Protein AF-A0A087HNP8-F1 (afdb_monomer)

Organism: Arabis alpina (NCBI:txid50452)

Structure (mmCIF, N/CA/C/O backbone):
data_AF-A0A087HNP8-F1
#
_entry.id   AF-A0A087HNP8-F1
#
loop_
_atom_site.group_PDB
_atom_site.id
_atom_site.type_symbol
_atom_site.label_atom_id
_atom_site.label_alt_id
_atom_site.label_comp_id
_atom_site.label_asym_id
_atom_site.label_entity_id
_atom_site.label_seq_id
_atom_site.pdbx_PDB_ins_code
_atom_site.Cartn_x
_atom_site.Cartn_y
_atom_site.Cartn_z
_atom_site.occupancy
_atom_site.B_iso_or_equiv
_atom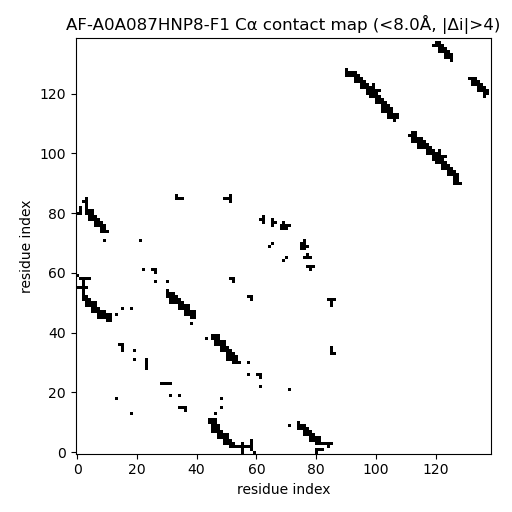_site.auth_seq_id
_atom_site.auth_comp_id
_atom_site.auth_asym_id
_atom_site.auth_atom_id
_atom_site.pdbx_PDB_model_num
ATOM 1 N N . MET A 1 1 ? 8.609 -8.140 6.716 1.00 56.09 1 MET A N 1
ATOM 2 C CA . MET A 1 1 ? 8.347 -6.910 5.933 1.00 56.09 1 MET A CA 1
ATOM 3 C C . MET A 1 1 ? 6.908 -6.954 5.434 1.00 56.09 1 MET A C 1
ATOM 5 O O . MET A 1 1 ? 6.314 -8.026 5.351 1.00 56.09 1 MET A O 1
ATOM 9 N N . GLY A 1 2 ? 6.289 -5.808 5.166 1.00 71.12 2 GLY A N 1
ATOM 10 C CA . GLY A 1 2 ? 4.942 -5.775 4.585 1.00 71.12 2 GLY A CA 1
ATOM 11 C C . GLY A 1 2 ? 4.925 -6.251 3.126 1.00 71.12 2 GLY A C 1
ATOM 12 O O . GLY A 1 2 ? 5.889 -6.068 2.391 1.00 71.12 2 GLY A O 1
ATOM 13 N N . LYS A 1 3 ? 3.798 -6.813 2.661 1.00 86.50 3 LYS A N 1
ATOM 14 C CA . LYS A 1 3 ? 3.571 -7.076 1.222 1.00 86.50 3 LYS A CA 1
ATOM 15 C C . LYS A 1 3 ? 3.108 -5.832 0.455 1.00 86.50 3 LYS A C 1
ATOM 17 O O . LYS A 1 3 ? 2.902 -5.904 -0.753 1.00 86.50 3 LYS A O 1
ATOM 22 N N . THR A 1 4 ? 2.932 -4.708 1.149 1.00 95.06 4 THR A N 1
ATOM 23 C CA . THR A 1 4 ? 2.435 -3.458 0.579 1.00 95.06 4 THR A CA 1
ATOM 24 C C . THR A 1 4 ? 3.491 -2.369 0.688 1.00 95.06 4 THR A C 1
ATOM 26 O O . THR A 1 4 ? 4.079 -2.145 1.747 1.00 95.06 4 THR A O 1
ATOM 29 N N . ILE A 1 5 ? 3.730 -1.683 -0.425 1.00 96.75 5 ILE A N 1
ATOM 30 C CA . ILE A 1 5 ? 4.716 -0.609 -0.539 1.00 96.75 5 ILE A CA 1
ATOM 31 C C . ILE A 1 5 ? 4.081 0.623 -1.173 1.00 96.75 5 ILE A C 1
ATOM 33 O O . ILE A 1 5 ? 3.086 0.544 -1.898 1.00 96.75 5 ILE A O 1
ATOM 37 N N . ARG A 1 6 ? 4.689 1.776 -0.924 1.00 96.94 6 ARG A N 1
ATOM 38 C CA . ARG A 1 6 ? 4.438 3.000 -1.670 1.00 96.94 6 ARG A CA 1
ATOM 39 C C . ARG A 1 6 ? 5.619 3.250 -2.595 1.00 96.94 6 ARG A C 1
ATOM 41 O O . ARG A 1 6 ? 6.748 3.327 -2.130 1.00 96.94 6 ARG A O 1
ATOM 48 N N . VAL A 1 7 ? 5.339 3.415 -3.883 1.00 97.31 7 VAL A N 1
ATOM 49 C CA . VAL A 1 7 ? 6.315 3.755 -4.922 1.00 97.31 7 VAL A CA 1
ATOM 50 C C . VAL A 1 7 ? 6.032 5.177 -5.396 1.00 97.31 7 VAL A C 1
ATOM 52 O O . VAL A 1 7 ? 4.972 5.457 -5.953 1.00 97.31 7 VAL A O 1
ATOM 55 N N . PHE A 1 8 ? 6.951 6.097 -5.130 1.00 96.25 8 PHE A N 1
ATOM 56 C CA . PHE A 1 8 ? 6.861 7.511 -5.487 1.00 96.25 8 PHE A CA 1
ATOM 57 C C . PHE A 1 8 ? 7.767 7.830 -6.680 1.00 96.25 8 PHE A C 1
ATOM 59 O O . PHE A 1 8 ? 8.862 7.280 -6.777 1.00 96.25 8 PHE A O 1
ATOM 66 N N . GLY A 1 9 ? 7.338 8.764 -7.535 1.00 95.62 9 GLY A N 1
ATOM 67 C CA . GLY A 1 9 ? 8.181 9.344 -8.589 1.00 95.62 9 GLY A CA 1
ATOM 68 C C . GLY A 1 9 ? 7.616 9.223 -10.002 1.00 95.62 9 GLY A C 1
ATOM 69 O O . GLY A 1 9 ? 8.177 9.800 -10.930 1.00 95.62 9 GLY A O 1
ATOM 70 N N . PHE A 1 10 ? 6.489 8.535 -10.183 1.00 97.06 10 PHE A N 1
ATOM 71 C CA . PHE A 1 10 ? 5.846 8.425 -11.490 1.00 97.06 10 PHE A CA 1
ATOM 72 C C . PHE A 1 10 ? 5.395 9.793 -12.026 1.00 97.06 10 PHE A C 1
ATOM 74 O O . PHE A 1 10 ? 5.020 10.658 -11.229 1.00 97.06 10 PHE A O 1
ATOM 81 N N . PRO A 1 11 ? 5.421 10.019 -13.351 1.00 95.12 11 PRO A N 1
ATOM 82 C CA . PRO A 1 11 ? 4.885 11.238 -13.947 1.00 95.12 11 PRO A CA 1
ATOM 83 C C . PRO A 1 11 ? 3.370 11.355 -13.723 1.00 95.12 11 PRO A C 1
ATOM 85 O O . PRO A 1 11 ? 2.664 10.354 -13.591 1.00 95.12 11 PRO A O 1
ATOM 88 N N . GLY A 1 12 ? 2.876 12.592 -13.680 1.00 92.69 12 GLY A N 1
ATOM 89 C CA . GLY A 1 12 ? 1.445 12.878 -13.706 1.00 92.69 12 GLY A CA 1
ATOM 90 C C . GLY A 1 12 ? 0.771 12.253 -14.929 1.00 92.69 12 GLY A C 1
ATOM 91 O O . GLY A 1 12 ? 1.368 12.183 -15.999 1.00 92.69 12 GLY A O 1
ATOM 92 N N . GLY A 1 13 ? -0.460 11.774 -14.749 1.00 89.62 13 GLY A N 1
ATOM 93 C CA . GLY A 1 13 ? -1.236 11.124 -15.809 1.00 89.62 13 GLY A CA 1
ATOM 94 C C . GLY A 1 13 ? -1.009 9.618 -15.954 1.00 89.62 13 GLY A C 1
ATOM 95 O O . GLY A 1 13 ? -1.785 8.985 -16.659 1.00 89.62 13 GLY A O 1
ATOM 96 N N . VAL A 1 14 ? -0.025 9.022 -15.261 1.00 95.69 14 VAL A N 1
ATOM 97 C CA . VAL A 1 14 ? 0.147 7.562 -15.310 1.00 95.69 14 VAL A CA 1
ATOM 98 C C . VAL A 1 14 ? -1.071 6.848 -14.717 1.00 95.69 14 VAL A C 1
ATOM 100 O O . VAL A 1 14 ? -1.551 7.173 -13.623 1.00 95.69 14 VAL A O 1
ATOM 103 N N . SER A 1 15 ? -1.562 5.848 -15.434 1.00 96.31 15 SER A N 1
ATOM 104 C CA . SER A 1 15 ? -2.665 5.000 -15.006 1.00 96.31 15 SER A CA 1
ATOM 105 C C . SER A 1 15 ? -2.195 3.889 -14.063 1.00 96.31 15 SER A C 1
ATOM 107 O O . SER A 1 15 ? -1.030 3.482 -14.036 1.00 96.31 15 SER A O 1
ATOM 109 N N . ALA A 1 16 ? -3.132 3.330 -13.294 1.00 96.75 16 ALA A N 1
ATOM 110 C CA . ALA A 1 16 ? -2.853 2.152 -12.475 1.00 96.75 16 ALA A CA 1
ATOM 111 C C . ALA A 1 16 ? -2.440 0.931 -13.320 1.00 96.75 16 ALA A C 1
ATOM 113 O O . ALA A 1 16 ? -1.638 0.121 -12.857 1.00 96.75 16 ALA A O 1
ATOM 114 N N . ALA A 1 17 ? -2.950 0.815 -14.551 1.00 97.19 17 ALA A N 1
ATOM 115 C CA . ALA A 1 17 ? -2.610 -0.265 -15.473 1.00 97.19 17 ALA A CA 1
ATOM 116 C C . ALA A 1 17 ? -1.149 -0.178 -15.936 1.00 97.19 17 ALA A C 1
ATOM 118 O O . ALA A 1 17 ? -0.433 -1.173 -15.882 1.00 97.19 17 ALA A O 1
ATOM 119 N N . GLU A 1 18 ? -0.672 1.013 -16.301 1.00 97.69 18 GLU A N 1
ATOM 120 C CA . GLU A 1 18 ? 0.728 1.222 -16.693 1.00 97.69 18 GLU A CA 1
ATOM 121 C C . GLU A 1 18 ? 1.695 0.938 -15.541 1.00 97.69 18 GLU A C 1
ATOM 123 O O . GLU A 1 18 ? 2.698 0.243 -15.725 1.00 97.69 18 GLU A O 1
ATOM 128 N N . VAL A 1 19 ? 1.376 1.418 -14.331 1.00 97.81 19 VAL A N 1
ATOM 129 C CA . VAL A 1 19 ? 2.193 1.118 -13.146 1.00 97.81 19 VAL A CA 1
ATOM 130 C C . VAL A 1 19 ? 2.195 -0.384 -12.856 1.00 97.81 19 VAL A C 1
ATOM 132 O O . VAL A 1 19 ? 3.254 -0.937 -12.550 1.00 97.81 19 VAL A O 1
ATOM 135 N N . LYS A 1 20 ? 1.041 -1.057 -12.978 1.00 98.12 20 LYS A N 1
ATOM 136 C CA . LYS A 1 20 ? 0.939 -2.511 -12.809 1.00 98.12 20 LYS A CA 1
ATOM 137 C C . LYS A 1 20 ? 1.848 -3.237 -13.800 1.00 98.12 20 LYS A C 1
ATOM 139 O O . LYS A 1 20 ? 2.719 -3.984 -13.365 1.00 98.12 20 LYS A O 1
ATOM 144 N N . SER A 1 21 ? 1.702 -2.973 -15.097 1.00 97.94 21 SER A N 1
ATOM 145 C CA . SER A 1 21 ? 2.502 -3.614 -16.148 1.00 97.94 21 SER A CA 1
ATOM 146 C C . SER A 1 21 ? 4.002 -3.391 -15.948 1.00 97.94 21 SER A C 1
ATOM 148 O O . SER A 1 21 ? 4.798 -4.320 -16.079 1.00 97.94 21 SER A O 1
ATOM 150 N N . PHE A 1 22 ? 4.403 -2.173 -15.570 1.00 97.94 22 PHE A N 1
ATOM 151 C CA . PHE A 1 22 ? 5.800 -1.858 -15.288 1.00 97.94 22 PHE A CA 1
ATOM 152 C C . PHE A 1 22 ? 6.366 -2.680 -14.124 1.00 97.94 22 PHE A C 1
ATOM 154 O O . PHE A 1 22 ? 7.448 -3.254 -14.246 1.00 97.94 22 PHE A O 1
ATOM 161 N N . LEU A 1 23 ? 5.651 -2.740 -12.999 1.00 97.69 23 LEU A N 1
ATOM 162 C CA . LEU A 1 23 ? 6.116 -3.440 -11.803 1.00 97.69 23 LEU A CA 1
ATOM 163 C C . LEU A 1 23 ? 6.049 -4.965 -11.961 1.00 97.69 23 LEU A C 1
ATOM 165 O O . LEU A 1 23 ? 6.960 -5.656 -11.502 1.00 97.69 23 LEU A O 1
ATOM 169 N N . GLU A 1 24 ? 5.039 -5.501 -12.648 1.00 98.12 24 GLU A N 1
ATOM 170 C CA . GLU A 1 24 ? 4.942 -6.937 -12.947 1.00 98.12 24 GLU A CA 1
ATOM 171 C C . GLU A 1 24 ? 6.030 -7.397 -13.922 1.00 98.12 24 GLU A C 1
ATOM 173 O O . GLU A 1 24 ? 6.542 -8.502 -13.775 1.00 98.12 24 GLU A O 1
ATOM 178 N N . ARG A 1 25 ? 6.511 -6.540 -14.831 1.00 97.25 25 ARG A N 1
ATOM 179 C CA . ARG A 1 25 ? 7.708 -6.850 -15.634 1.00 97.25 25 ARG A CA 1
ATOM 180 C C . ARG A 1 25 ? 8.954 -7.081 -14.769 1.00 97.25 25 ARG A C 1
ATOM 182 O O . ARG A 1 25 ? 9.832 -7.848 -15.148 1.00 97.25 25 ARG A O 1
ATOM 189 N N . LEU A 1 26 ? 9.037 -6.432 -13.607 1.00 96.19 26 LEU A N 1
ATOM 190 C CA . LEU A 1 26 ? 10.153 -6.598 -12.670 1.00 96.19 26 LEU A CA 1
ATOM 191 C C . LEU A 1 26 ? 9.960 -7.780 -11.721 1.00 96.19 26 LEU A C 1
ATOM 193 O O . LEU A 1 26 ? 10.943 -8.318 -11.222 1.00 96.19 26 LEU A O 1
ATOM 197 N N . THR A 1 27 ? 8.719 -8.151 -11.415 1.00 96.88 27 THR A N 1
ATOM 198 C CA . THR A 1 27 ? 8.398 -9.067 -10.307 1.00 96.88 27 THR A CA 1
ATOM 199 C C . THR A 1 27 ? 7.764 -10.386 -10.743 1.00 96.88 27 THR A C 1
ATOM 201 O O . THR A 1 27 ? 7.829 -11.342 -9.968 1.00 96.88 27 THR A O 1
ATOM 204 N N . GLY A 1 28 ? 7.230 -10.454 -11.963 1.00 96.81 28 GLY A N 1
ATOM 205 C CA . GLY A 1 28 ? 6.431 -11.544 -12.523 1.00 96.81 28 GLY A CA 1
ATOM 206 C C . GLY A 1 28 ? 4.980 -11.115 -12.781 1.00 96.81 28 GLY A C 1
ATOM 207 O O . GLY A 1 28 ? 4.424 -10.303 -12.034 1.00 96.81 28 GLY A O 1
ATOM 208 N N . SER A 1 29 ? 4.351 -11.677 -13.819 1.00 96.56 29 SER A N 1
ATOM 209 C CA . SER A 1 29 ? 2.923 -11.458 -14.098 1.00 96.56 29 SER A CA 1
ATOM 210 C C . SER A 1 29 ? 2.051 -11.980 -12.950 1.00 96.56 29 SER A C 1
ATOM 212 O O . SER A 1 29 ? 2.358 -13.015 -12.357 1.00 96.56 29 SER A O 1
ATOM 214 N N . GLY A 1 30 ? 0.986 -11.249 -12.610 1.00 94.56 30 GLY A N 1
ATOM 215 C CA . GLY A 1 30 ? 0.041 -11.641 -11.557 1.00 94.56 30 GLY A CA 1
ATOM 216 C C . GLY A 1 30 ? 0.579 -11.503 -10.130 1.00 94.56 30 GLY A C 1
ATOM 217 O O . GLY A 1 30 ? -0.004 -12.037 -9.187 1.00 94.56 30 GLY A O 1
ATOM 218 N N . THR A 1 31 ? 1.693 -10.799 -9.934 1.00 97.06 31 THR A N 1
ATOM 219 C CA . THR A 1 31 ? 2.280 -10.602 -8.598 1.00 97.06 31 THR A CA 1
ATOM 220 C C . THR A 1 31 ? 1.678 -9.421 -7.845 1.00 97.06 31 THR A C 1
ATOM 222 O O . THR A 1 31 ? 1.893 -9.295 -6.634 1.00 97.06 31 THR A O 1
ATOM 225 N N . ILE A 1 32 ? 0.896 -8.570 -8.516 1.00 96.75 32 ILE A N 1
ATOM 226 C CA . ILE A 1 32 ? 0.201 -7.443 -7.892 1.00 96.75 32 ILE A CA 1
ATOM 227 C C . ILE A 1 32 ? -1.232 -7.843 -7.564 1.00 96.75 32 ILE A C 1
ATOM 229 O O . ILE A 1 32 ? -2.047 -8.108 -8.443 1.00 96.75 32 ILE A O 1
ATOM 233 N N . TYR A 1 33 ? -1.545 -7.823 -6.270 1.00 94.69 33 TYR A N 1
ATOM 234 C CA . TYR A 1 33 ? -2.873 -8.116 -5.747 1.00 94.69 33 TYR A CA 1
ATOM 235 C C . TYR A 1 33 ? -3.803 -6.898 -5.845 1.00 94.69 33 TYR A C 1
ATOM 237 O O . TYR A 1 33 ? -4.952 -7.018 -6.258 1.00 94.69 33 TYR A O 1
ATOM 245 N N . ALA A 1 34 ? -3.316 -5.710 -5.476 1.00 95.69 34 ALA A N 1
ATOM 246 C CA . ALA A 1 34 ? -4.081 -4.469 -5.579 1.00 95.69 34 ALA A CA 1
ATOM 247 C C . ALA A 1 34 ? -3.164 -3.256 -5.774 1.00 95.69 34 ALA A C 1
ATOM 249 O O . ALA A 1 34 ? -2.029 -3.236 -5.294 1.00 95.69 34 ALA A O 1
ATOM 250 N N . ILE A 1 35 ? -3.668 -2.218 -6.445 1.00 97.00 35 ILE A N 1
ATOM 251 C CA . ILE A 1 35 ? -2.921 -0.988 -6.724 1.00 97.00 35 ILE A CA 1
ATOM 252 C C . ILE A 1 35 ? -3.820 0.250 -6.636 1.00 97.00 35 ILE A C 1
ATOM 254 O O . ILE A 1 35 ? -4.985 0.219 -7.027 1.00 97.00 35 ILE A O 1
ATOM 258 N N . LYS A 1 36 ? -3.277 1.353 -6.110 1.00 96.5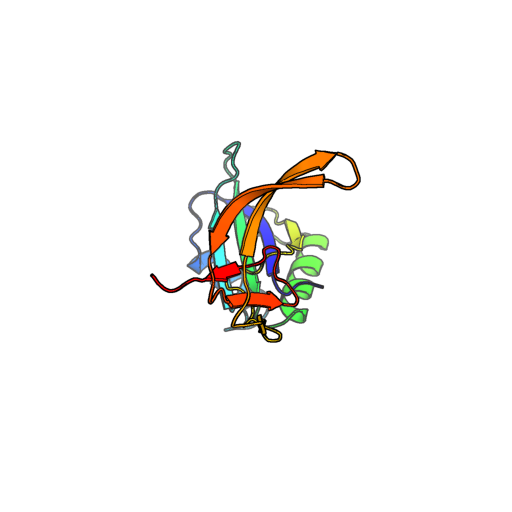0 36 LYS A N 1
ATOM 259 C CA . LYS A 1 36 ? -3.923 2.675 -6.076 1.00 96.50 36 LYS A CA 1
ATOM 260 C C . LYS A 1 36 ? -2.910 3.752 -6.452 1.00 96.50 36 LYS A C 1
ATOM 262 O O . LYS A 1 36 ? -1.927 3.923 -5.737 1.00 96.50 36 LYS A O 1
ATOM 267 N N . VAL A 1 37 ? -3.169 4.509 -7.516 1.00 96.81 37 VAL A N 1
ATOM 268 C CA . VAL A 1 37 ? -2.366 5.687 -7.893 1.00 96.81 37 VAL A CA 1
ATOM 269 C C . VAL A 1 37 ? -2.995 6.938 -7.286 1.00 96.81 37 VAL A C 1
ATOM 271 O O . VAL A 1 37 ? -4.215 7.095 -7.298 1.00 96.81 37 VAL A O 1
ATOM 274 N N . ARG A 1 38 ? -2.176 7.804 -6.688 1.00 94.75 38 ARG A N 1
ATOM 275 C CA . ARG A 1 38 ? -2.625 9.004 -5.977 1.00 94.75 38 ARG A CA 1
ATOM 276 C C . ARG A 1 38 ? -1.682 10.176 -6.202 1.00 94.75 38 ARG A C 1
ATOM 278 O O . ARG A 1 38 ? -0.460 10.016 -6.237 1.00 94.75 38 ARG A O 1
ATOM 285 N N . GLN A 1 39 ? -2.260 11.370 -6.254 1.00 93.38 39 GLN A N 1
ATOM 286 C CA . GLN A 1 39 ? -1.493 12.607 -6.186 1.00 93.38 39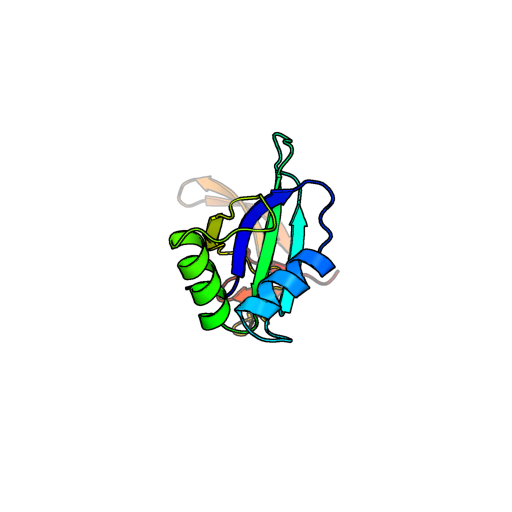 GLN A CA 1
ATOM 287 C C . GLN A 1 39 ? -1.058 12.909 -4.737 1.00 93.38 39 GLN A C 1
ATOM 289 O O . GLN A 1 39 ? -1.770 12.564 -3.782 1.00 93.38 39 GLN A O 1
ATOM 294 N N . PRO A 1 40 ? 0.117 13.526 -4.527 1.00 89.69 40 PRO A N 1
ATOM 295 C CA . PRO A 1 40 ? 0.516 14.048 -3.223 1.00 89.69 40 PRO A CA 1
ATOM 296 C C . PRO A 1 40 ? -0.430 15.160 -2.755 1.00 89.69 40 PRO A C 1
ATOM 298 O O . PRO A 1 40 ? -0.890 15.965 -3.554 1.00 89.69 40 PRO A O 1
ATOM 301 N N . LYS A 1 41 ? -0.670 15.256 -1.439 1.00 85.81 41 LYS A N 1
ATOM 302 C CA . LYS A 1 41 ? -1.552 16.289 -0.858 1.00 85.81 41 LYS A CA 1
ATOM 303 C C . LYS A 1 41 ? -1.105 17.723 -1.161 1.00 85.81 41 LYS A C 1
ATOM 305 O O . LYS A 1 41 ? -1.942 18.598 -1.299 1.00 85.81 41 LYS A O 1
ATOM 310 N N . LYS A 1 42 ? 0.209 17.952 -1.247 1.00 86.31 42 LYS A N 1
ATOM 311 C CA . LYS A 1 42 ? 0.801 19.258 -1.577 1.00 86.31 42 LYS A CA 1
ATOM 312 C C . LYS A 1 42 ? 0.872 19.513 -3.094 1.00 86.31 42 LYS A C 1
ATOM 314 O O . LYS A 1 42 ? 1.562 20.430 -3.519 1.00 86.31 42 LYS A O 1
ATOM 319 N N . GLY A 1 43 ? 0.208 18.683 -3.902 1.00 79.44 43 GLY A N 1
ATOM 320 C CA . GLY A 1 43 ? 0.321 18.709 -5.355 1.00 79.44 43 GLY A CA 1
ATOM 321 C C . GLY A 1 43 ? 1.708 18.290 -5.848 1.00 79.44 43 GLY A C 1
ATOM 322 O O . GLY A 1 43 ? 2.501 17.683 -5.121 1.00 79.44 43 GLY A O 1
ATOM 323 N N . GLY A 1 44 ? 1.981 18.603 -7.112 1.00 85.19 44 GLY A N 1
ATOM 324 C CA . GLY A 1 44 ? 3.261 18.362 -7.770 1.00 85.19 44 GLY A CA 1
ATOM 325 C C . GLY A 1 44 ? 3.144 17.472 -9.009 1.00 85.19 44 GLY A C 1
ATOM 326 O O . GLY A 1 44 ? 2.170 16.736 -9.170 1.00 85.19 44 GLY A O 1
ATOM 327 N N . PRO A 1 45 ? 4.162 17.495 -9.885 1.00 88.56 45 PRO A N 1
ATOM 328 C CA . PRO A 1 45 ? 4.123 16.790 -11.166 1.00 88.56 45 PRO A CA 1
ATOM 329 C C . PRO A 1 45 ? 4.277 15.271 -11.026 1.00 88.56 45 PRO A C 1
ATOM 331 O O . PRO A 1 45 ? 4.211 14.553 -12.024 1.00 88.56 45 PRO A O 1
ATOM 334 N N . ARG A 1 46 ? 4.547 14.771 -9.811 1.00 94.19 46 ARG A N 1
ATOM 335 C CA . ARG A 1 46 ? 4.827 13.360 -9.540 1.00 94.19 46 ARG A CA 1
ATOM 336 C C . ARG A 1 46 ? 3.744 12.734 -8.687 1.00 94.19 46 ARG A C 1
ATOM 338 O O . ARG A 1 46 ? 3.373 13.275 -7.648 1.00 94.19 46 ARG A O 1
ATOM 345 N N . VAL A 1 47 ? 3.298 11.554 -9.093 1.00 95.94 47 VAL A N 1
ATOM 346 C CA . VAL A 1 47 ? 2.326 10.747 -8.354 1.00 95.94 47 VAL A CA 1
ATOM 347 C C . VAL A 1 47 ? 3.015 9.596 -7.629 1.00 95.94 47 VAL A C 1
ATOM 349 O O . VAL A 1 47 ? 4.190 9.285 -7.856 1.00 95.94 47 VAL A O 1
ATOM 352 N N . TYR A 1 48 ? 2.282 8.968 -6.714 1.00 96.50 48 TYR A N 1
ATOM 353 C CA . TYR A 1 48 ? 2.711 7.726 -6.087 1.00 96.50 48 TYR A CA 1
ATOM 354 C C . TYR A 1 48 ? 1.677 6.632 -6.279 1.00 96.50 48 TYR A C 1
ATOM 356 O O . TYR A 1 48 ? 0.474 6.885 -6.295 1.00 96.50 48 TYR A O 1
ATOM 364 N N . ALA A 1 49 ? 2.167 5.404 -6.362 1.00 97.50 49 ALA A N 1
ATOM 365 C CA . ALA A 1 49 ? 1.357 4.208 -6.298 1.00 97.50 49 ALA A CA 1
ATOM 366 C C . ALA A 1 49 ? 1.495 3.577 -4.914 1.00 97.50 49 ALA A C 1
ATOM 368 O O . ALA A 1 49 ? 2.594 3.471 -4.377 1.00 97.50 49 ALA A O 1
ATOM 369 N N . ILE A 1 50 ? 0.381 3.158 -4.332 1.00 97.50 50 ILE A N 1
ATOM 370 C CA . ILE A 1 50 ? 0.363 2.166 -3.260 1.00 97.50 50 ILE A CA 1
ATOM 371 C C . ILE A 1 50 ? 0.143 0.830 -3.959 1.00 97.50 50 ILE A C 1
ATOM 373 O O . ILE A 1 50 ? -0.770 0.721 -4.780 1.00 97.50 50 ILE A O 1
ATOM 377 N N . VAL A 1 51 ? 0.986 -0.155 -3.674 1.00 97.38 51 VAL A N 1
ATOM 378 C CA . VAL A 1 51 ? 1.000 -1.447 -4.363 1.00 97.38 51 VAL A CA 1
ATOM 379 C C . VAL A 1 51 ? 1.038 -2.541 -3.319 1.00 97.38 51 VAL A C 1
ATOM 381 O O . VAL A 1 51 ? 1.977 -2.611 -2.530 1.00 97.38 51 VAL A O 1
ATOM 384 N N . GLN A 1 52 ? 0.012 -3.380 -3.318 1.00 96.44 52 GLN A N 1
ATOM 385 C CA . GLN A 1 52 ? -0.069 -4.583 -2.506 1.00 96.44 52 GLN A CA 1
ATOM 386 C C . GLN A 1 52 ? 0.280 -5.777 -3.385 1.00 96.44 52 GLN A C 1
ATOM 388 O O . GLN A 1 52 ? -0.437 -6.084 -4.338 1.00 96.44 52 GLN A O 1
ATOM 393 N N . PHE A 1 53 ? 1.373 -6.452 -3.056 1.00 96.06 53 PHE A N 1
ATOM 394 C CA . PHE A 1 53 ? 1.819 -7.661 -3.736 1.00 96.06 53 PHE A CA 1
ATOM 395 C C . PHE A 1 53 ? 1.146 -8.909 -3.166 1.00 96.06 53 PHE A C 1
ATOM 397 O O . PHE A 1 53 ? 0.632 -8.916 -2.043 1.00 96.06 53 PHE A O 1
ATOM 404 N N . THR A 1 54 ? 1.180 -9.990 -3.939 1.00 94.69 54 THR A N 1
ATOM 405 C CA . THR A 1 54 ? 0.729 -11.320 -3.509 1.00 94.69 54 THR A CA 1
ATOM 406 C C . THR A 1 54 ? 1.651 -11.924 -2.448 1.00 94.69 54 THR A C 1
ATOM 408 O O . THR A 1 54 ? 1.171 -12.623 -1.558 1.00 94.69 54 THR A O 1
ATOM 411 N N . ALA A 1 55 ? 2.949 -11.596 -2.473 1.00 92.75 55 ALA A N 1
ATOM 412 C CA . ALA A 1 55 ? 3.934 -12.050 -1.490 1.00 92.75 55 ALA A CA 1
ATOM 413 C C . ALA A 1 55 ? 4.991 -10.981 -1.158 1.00 92.75 55 ALA A C 1
ATOM 415 O O . ALA A 1 55 ? 5.348 -10.147 -1.992 1.00 92.75 55 ALA A O 1
ATOM 416 N N . GLU A 1 56 ? 5.543 -11.059 0.056 1.00 94.06 56 GLU A N 1
ATOM 417 C CA . GLU A 1 56 ? 6.561 -10.137 0.591 1.00 94.06 56 GLU A CA 1
ATOM 418 C C . GLU A 1 56 ? 7.814 -10.042 -0.295 1.00 94.06 56 GLU A C 1
ATOM 420 O O . GLU A 1 56 ? 8.351 -8.956 -0.508 1.00 94.06 56 GLU A O 1
ATOM 425 N N . ARG A 1 57 ? 8.248 -11.161 -0.887 1.00 95.50 57 ARG A N 1
ATOM 426 C CA . ARG A 1 57 ? 9.422 -11.210 -1.775 1.00 95.50 57 ARG A CA 1
ATOM 427 C C . ARG A 1 57 ? 9.325 -10.257 -2.973 1.00 95.50 57 ARG A C 1
ATOM 429 O O . ARG A 1 57 ? 10.341 -9.710 -3.393 1.00 95.50 57 ARG A O 1
ATOM 436 N N . HIS A 1 58 ? 8.122 -10.031 -3.507 1.00 96.88 58 HIS A N 1
ATOM 437 C CA . HIS A 1 58 ? 7.921 -9.137 -4.653 1.00 96.88 58 HIS A CA 1
ATOM 438 C C . HIS A 1 58 ? 8.035 -7.668 -4.227 1.00 96.88 58 HIS A C 1
ATOM 440 O O . HIS A 1 58 ? 8.714 -6.890 -4.893 1.00 96.88 58 HIS A O 1
ATOM 446 N N . ALA A 1 59 ? 7.470 -7.317 -3.066 1.00 96.19 59 ALA A N 1
ATOM 447 C CA . ALA A 1 59 ? 7.645 -6.003 -2.451 1.00 96.19 59 ALA A CA 1
ATOM 448 C C . ALA A 1 59 ? 9.126 -5.706 -2.168 1.00 96.19 59 ALA A C 1
ATOM 450 O O . ALA A 1 59 ? 9.638 -4.656 -2.562 1.00 96.19 59 ALA A O 1
ATOM 451 N N . ARG A 1 60 ? 9.833 -6.665 -1.554 1.00 95.81 60 ARG A N 1
ATOM 452 C CA . ARG A 1 60 ? 11.265 -6.557 -1.249 1.00 95.81 60 ARG A CA 1
ATOM 453 C C . ARG A 1 60 ? 12.097 -6.336 -2.509 1.00 95.81 60 ARG A C 1
ATOM 455 O O . ARG A 1 60 ? 12.921 -5.430 -2.530 1.00 95.81 60 ARG A O 1
ATOM 462 N N . ARG A 1 61 ? 11.824 -7.096 -3.575 1.00 96.44 61 ARG A N 1
ATOM 463 C CA . ARG A 1 61 ? 12.501 -6.946 -4.871 1.00 96.44 61 ARG A CA 1
ATOM 464 C C . ARG A 1 61 ? 12.369 -5.530 -5.430 1.00 96.44 61 ARG A C 1
ATOM 466 O O . ARG A 1 61 ? 13.363 -4.968 -5.873 1.00 96.44 61 ARG A O 1
ATOM 473 N N . VAL A 1 62 ? 11.174 -4.936 -5.392 1.00 96.94 62 VAL A N 1
ATOM 474 C CA . VAL A 1 62 ? 10.976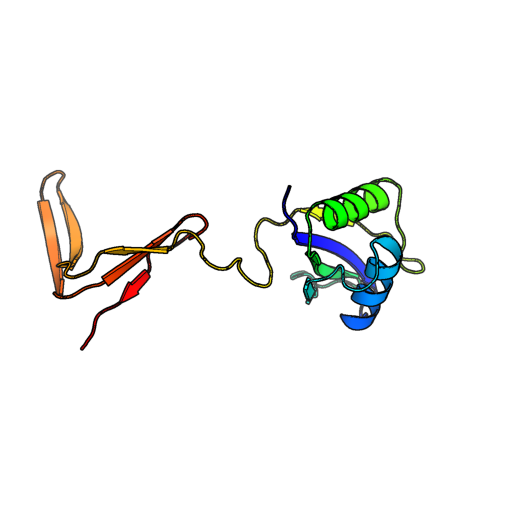 -3.556 -5.874 1.00 96.94 62 VAL A CA 1
ATOM 475 C C . VAL A 1 62 ? 11.721 -2.547 -5.003 1.00 96.94 62 VAL A C 1
ATOM 477 O O . VAL A 1 62 ? 12.349 -1.643 -5.548 1.00 96.94 62 VAL A O 1
ATOM 480 N N . ILE A 1 63 ? 11.702 -2.708 -3.675 1.00 96.50 63 ILE A N 1
ATOM 481 C CA . ILE A 1 63 ? 12.462 -1.838 -2.763 1.00 96.50 63 ILE A CA 1
ATOM 482 C C . ILE A 1 63 ? 13.956 -1.885 -3.097 1.00 96.50 63 ILE A C 1
ATOM 484 O O . ILE A 1 63 ? 14.548 -0.826 -3.308 1.00 96.50 63 ILE A O 1
ATOM 488 N N . THR A 1 64 ? 14.534 -3.082 -3.233 1.00 96.00 64 THR A N 1
ATOM 489 C CA . THR A 1 64 ? 15.945 -3.263 -3.608 1.00 96.00 64 THR A CA 1
ATOM 490 C C . THR A 1 64 ? 16.263 -2.569 -4.932 1.00 96.00 64 THR A C 1
ATOM 492 O O . THR A 1 64 ? 17.139 -1.712 -4.968 1.00 96.00 64 THR A O 1
ATOM 495 N N . LEU A 1 65 ? 15.474 -2.821 -5.984 1.00 96.06 65 LEU A N 1
ATOM 496 C CA . LEU A 1 65 ? 15.683 -2.192 -7.295 1.00 96.06 65 LEU A CA 1
ATOM 497 C C . LEU A 1 65 ? 15.616 -0.658 -7.237 1.00 96.06 65 LEU A C 1
ATOM 499 O O . LEU A 1 65 ? 16.355 0.024 -7.939 1.00 96.06 65 LEU A O 1
ATOM 503 N N . THR A 1 66 ? 14.737 -0.086 -6.409 1.00 94.19 66 THR A N 1
ATOM 504 C CA . THR A 1 66 ? 14.675 1.378 -6.241 1.00 94.19 66 THR A CA 1
ATOM 505 C C . THR A 1 66 ? 15.848 1.947 -5.441 1.00 94.19 66 THR A C 1
ATOM 507 O O . THR A 1 66 ? 16.180 3.118 -5.625 1.00 94.19 66 THR A O 1
ATOM 510 N N . GLY A 1 67 ? 16.492 1.136 -4.593 1.00 91.19 67 GLY A N 1
ATOM 511 C CA . GLY A 1 67 ? 17.779 1.463 -3.972 1.00 91.19 67 GLY A CA 1
ATOM 512 C C . GLY A 1 67 ? 18.902 1.546 -5.009 1.00 91.19 67 GLY A C 1
ATOM 513 O O . GLY A 1 67 ? 19.675 2.500 -4.994 1.00 91.19 67 GLY A O 1
ATOM 514 N N . ASP A 1 68 ? 18.880 0.642 -5.991 1.00 92.75 68 ASP A N 1
ATOM 515 C CA . ASP A 1 68 ? 19.838 0.567 -7.106 1.00 92.75 68 ASP A CA 1
ATOM 516 C C . ASP A 1 68 ? 19.480 1.483 -8.294 1.00 92.75 68 ASP A C 1
ATOM 518 O O . ASP A 1 68 ? 19.944 1.292 -9.416 1.00 92.75 68 ASP A O 1
ATOM 522 N N . ARG A 1 69 ? 18.665 2.517 -8.052 1.00 90.75 69 ARG A N 1
ATOM 523 C CA . ARG A 1 69 ? 18.222 3.522 -9.033 1.00 90.75 69 ARG A CA 1
ATOM 524 C C . ARG A 1 69 ? 17.303 3.009 -10.152 1.00 90.75 69 ARG A C 1
ATOM 526 O O . ARG A 1 69 ? 17.594 3.152 -11.337 1.00 90.75 69 ARG A O 1
ATOM 533 N N . LEU A 1 70 ? 16.122 2.518 -9.787 1.00 96.25 70 LEU A N 1
ATOM 534 C CA . LEU A 1 70 ? 15.060 2.179 -10.742 1.00 96.25 70 LEU A CA 1
ATOM 535 C C . LEU A 1 70 ? 14.392 3.419 -11.379 1.00 96.25 70 LEU A C 1
ATOM 537 O O . LEU A 1 70 ? 13.998 4.357 -10.680 1.00 96.25 70 LEU A O 1
ATOM 541 N N . TYR A 1 71 ? 14.164 3.371 -12.697 1.00 96.56 71 TYR A N 1
ATOM 542 C CA . TYR A 1 71 ? 13.498 4.430 -13.468 1.00 96.56 71 TYR A CA 1
ATOM 543 C C . TYR A 1 71 ? 12.207 3.963 -14.158 1.00 96.56 71 TYR A C 1
ATOM 545 O O . TYR A 1 71 ? 12.124 2.849 -14.675 1.00 96.56 71 TYR A O 1
ATOM 553 N N . TYR A 1 72 ? 11.224 4.865 -14.234 1.00 95.62 72 TYR A N 1
ATOM 554 C CA . TYR A 1 72 ? 10.063 4.793 -15.127 1.00 95.62 72 TYR A CA 1
ATOM 555 C C . TYR A 1 72 ? 10.189 5.866 -16.214 1.00 95.62 72 TYR A C 1
ATOM 557 O O . TYR A 1 72 ? 9.974 7.060 -15.963 1.00 95.62 72 TYR A O 1
ATOM 565 N N . GLY A 1 73 ? 10.594 5.459 -17.419 1.00 93.00 73 GLY A N 1
ATOM 566 C CA . GLY A 1 73 ? 11.021 6.400 -18.455 1.00 93.00 73 GLY A CA 1
ATOM 567 C C . GLY A 1 73 ? 12.179 7.258 -17.936 1.00 93.00 73 GLY A C 1
ATOM 568 O O . GLY A 1 73 ? 13.214 6.733 -17.545 1.00 93.00 73 GLY A O 1
ATOM 569 N N . ARG A 1 74 ? 11.981 8.578 -17.854 1.00 92.25 74 ARG A N 1
ATOM 570 C CA . ARG A 1 74 ? 12.962 9.534 -17.293 1.00 92.25 74 ARG A CA 1
ATOM 571 C C . ARG A 1 74 ? 12.757 9.837 -15.803 1.00 92.25 74 ARG A C 1
ATOM 573 O O . ARG A 1 74 ? 13.310 10.799 -15.278 1.00 92.25 74 ARG A O 1
ATOM 580 N N . SER A 1 75 ? 11.901 9.078 -15.128 1.00 93.56 75 SER A N 1
ATOM 581 C CA . SER A 1 75 ? 11.441 9.394 -13.775 1.00 93.56 75 SER A CA 1
ATOM 582 C C . SER A 1 75 ? 12.060 8.447 -12.762 1.00 93.56 75 SER A C 1
ATOM 584 O O . SER A 1 75 ? 11.807 7.247 -12.813 1.00 93.56 75 SER A O 1
ATOM 586 N N . TYR A 1 76 ? 12.848 8.987 -11.838 1.00 94.81 76 TYR A N 1
ATOM 587 C CA . TYR A 1 76 ? 13.452 8.216 -10.757 1.00 94.81 76 TYR A CA 1
ATOM 588 C C . TYR A 1 76 ? 12.399 7.753 -9.746 1.00 94.81 76 TYR A C 1
ATOM 590 O O . TYR A 1 76 ? 11.579 8.562 -9.296 1.00 94.81 76 TYR A O 1
ATOM 598 N N . LEU A 1 77 ? 12.441 6.477 -9.362 1.00 97.44 77 LEU A N 1
ATOM 599 C CA . LEU A 1 77 ? 11.493 5.892 -8.420 1.00 97.44 77 LEU A CA 1
ATOM 600 C C . LEU A 1 77 ? 12.112 5.671 -7.037 1.00 97.44 77 LEU A C 1
ATOM 602 O O . LEU A 1 77 ? 13.259 5.256 -6.900 1.00 97.44 77 LEU A O 1
ATOM 606 N N . LYS A 1 78 ? 11.304 5.891 -5.997 1.00 97.06 78 LYS A N 1
ATOM 607 C CA . LYS A 1 78 ? 11.614 5.533 -4.605 1.00 97.06 78 LYS A CA 1
ATOM 608 C C . LYS A 1 78 ? 10.506 4.657 -4.051 1.00 97.06 78 LYS A C 1
ATOM 610 O O . LYS A 1 78 ? 9.343 5.052 -4.133 1.00 97.06 78 LYS A O 1
ATOM 615 N N . ALA A 1 79 ? 10.849 3.520 -3.456 1.00 96.69 79 ALA A N 1
ATOM 616 C CA . ALA A 1 79 ? 9.889 2.678 -2.757 1.00 96.69 79 ALA A CA 1
ATOM 617 C C . ALA A 1 79 ? 10.169 2.609 -1.254 1.00 96.69 79 ALA A C 1
ATOM 619 O O . ALA A 1 79 ? 11.314 2.648 -0.815 1.00 96.69 79 ALA A O 1
ATOM 620 N N . PHE A 1 80 ? 9.102 2.507 -0.470 1.00 93.88 80 PHE A N 1
ATOM 621 C CA . PHE A 1 80 ? 9.160 2.294 0.973 1.00 93.88 80 PHE A CA 1
ATOM 622 C C . PHE A 1 80 ? 7.948 1.495 1.443 1.00 93.88 80 PHE A C 1
ATOM 624 O O . PHE A 1 80 ? 6.881 1.535 0.824 1.00 93.88 80 PHE A O 1
ATOM 631 N N . GLU A 1 81 ? 8.112 0.757 2.537 1.00 92.56 81 GLU A N 1
ATOM 632 C CA . GLU A 1 81 ? 7.032 -0.034 3.120 1.00 92.56 81 GLU A CA 1
ATOM 633 C C . GLU A 1 81 ? 5.890 0.847 3.633 1.00 92.56 81 GLU A C 1
ATOM 635 O O . GLU A 1 81 ? 6.084 1.969 4.107 1.00 92.56 81 GLU A O 1
ATOM 640 N N . VAL A 1 82 ? 4.677 0.307 3.561 1.00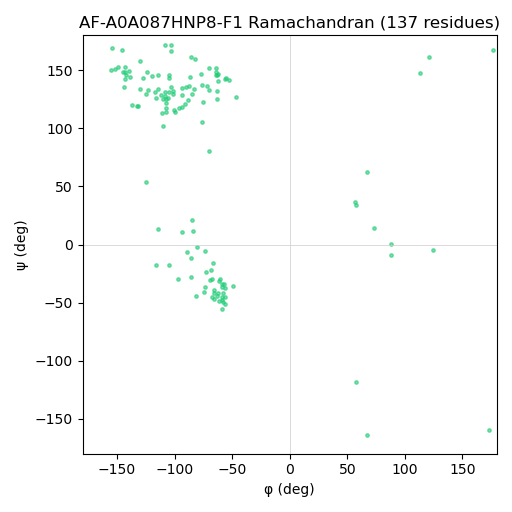 90.19 82 VAL A N 1
ATOM 641 C CA . VAL A 1 82 ? 3.500 0.878 4.215 1.00 90.19 82 VAL A CA 1
ATOM 642 C C . VAL A 1 82 ? 2.791 -0.211 5.002 1.00 90.19 82 VAL A C 1
ATOM 644 O O . VAL A 1 82 ? 2.545 -1.305 4.506 1.00 90.19 82 VAL A O 1
ATOM 647 N N . ALA A 1 83 ? 2.425 0.115 6.240 1.00 83.06 83 ALA A N 1
ATOM 648 C CA . ALA A 1 83 ? 1.787 -0.833 7.150 1.00 83.06 83 ALA A CA 1
ATOM 649 C C . ALA A 1 83 ? 0.361 -1.232 6.725 1.00 83.06 83 ALA A C 1
ATOM 651 O O . ALA A 1 83 ? -0.148 -2.258 7.168 1.00 83.06 83 ALA A O 1
ATOM 652 N N . GLN A 1 84 ? -0.308 -0.408 5.913 1.00 81.69 84 GLN A N 1
ATOM 653 C CA . GLN A 1 84 ? -1.707 -0.605 5.549 1.00 81.69 84 GLN A CA 1
ATOM 654 C C . GLN A 1 84 ? -1.833 -1.242 4.164 1.00 81.69 84 GLN A C 1
ATOM 656 O O . GLN A 1 84 ? -1.531 -0.606 3.153 1.00 81.69 84 GLN A O 1
ATOM 661 N N . ASP A 1 85 ? -2.344 -2.473 4.137 1.00 86.56 85 ASP A N 1
ATOM 662 C CA . ASP A 1 85 ? -2.760 -3.147 2.910 1.00 86.56 85 ASP A CA 1
ATOM 663 C C . ASP A 1 85 ? -3.936 -2.385 2.255 1.00 86.56 85 ASP A C 1
ATOM 665 O O . ASP A 1 85 ? -4.787 -1.798 2.932 1.00 86.56 85 ASP A O 1
ATOM 669 N N . ILE A 1 86 ? -3.987 -2.379 0.920 1.00 88.56 86 ILE A N 1
ATOM 670 C CA . ILE A 1 86 ? -5.085 -1.779 0.144 1.00 88.56 86 ILE A CA 1
ATOM 671 C C . ILE A 1 86 ? -6.382 -2.546 0.374 1.00 88.56 86 ILE A C 1
ATOM 673 O O . ILE A 1 86 ? -7.434 -1.936 0.578 1.00 88.56 86 ILE A O 1
ATOM 677 N N . VAL A 1 87 ? -6.281 -3.867 0.296 1.00 86.56 87 VAL A N 1
ATOM 678 C CA . VAL A 1 87 ? -7.320 -4.815 0.661 1.00 86.56 87 VAL A CA 1
ATOM 679 C C . VAL A 1 87 ? -6.862 -5.458 1.962 1.00 86.56 87 VAL A C 1
ATOM 681 O O . VAL A 1 87 ? -5.835 -6.151 1.963 1.00 86.56 87 VAL A O 1
ATOM 684 N N . PRO A 1 88 ? -7.583 -5.213 3.068 1.00 75.62 88 PRO A N 1
ATOM 685 C CA . PRO A 1 88 ? -7.256 -5.792 4.358 1.00 75.62 88 PRO A CA 1
ATOM 686 C C . PRO A 1 88 ? -7.121 -7.309 4.252 1.00 75.62 88 PRO A C 1
ATOM 688 O O . PRO A 1 88 ? -7.896 -7.958 3.548 1.00 75.62 88 PRO A O 1
ATOM 691 N N . ARG A 1 89 ? -6.151 -7.884 4.969 1.00 67.69 89 ARG A N 1
ATOM 692 C CA . ARG A 1 89 ? -6.094 -9.341 5.124 1.00 67.69 89 ARG A CA 1
ATOM 693 C C . ARG A 1 89 ? -7.431 -9.818 5.707 1.00 67.69 89 ARG A C 1
ATOM 695 O O . ARG A 1 89 ? -7.970 -9.115 6.571 1.00 67.69 89 ARG A O 1
ATOM 702 N N . PRO A 1 90 ? -7.952 -10.981 5.271 1.00 61.44 90 PRO A N 1
ATOM 703 C CA . PRO A 1 90 ? -9.040 -11.638 5.980 1.00 61.44 90 PRO A CA 1
ATOM 704 C C . PRO A 1 90 ? -8.678 -11.651 7.462 1.00 61.44 90 PRO A C 1
ATOM 706 O O . PRO A 1 90 ? -7.543 -11.989 7.812 1.00 61.44 90 PRO A O 1
ATOM 709 N N . ARG A 1 91 ? -9.583 -11.155 8.305 1.00 61.53 91 ARG A N 1
ATOM 710 C CA . ARG A 1 91 ? -9.340 -10.958 9.735 1.00 61.53 91 ARG A CA 1
ATOM 711 C C . ARG A 1 91 ? -9.270 -12.340 10.390 1.00 61.53 91 ARG A C 1
ATOM 713 O O . ARG A 1 91 ? -10.264 -12.831 10.901 1.00 61.53 91 ARG A O 1
ATOM 720 N N . ALA A 1 92 ? -8.116 -12.994 10.274 1.00 55.12 92 ALA A N 1
ATOM 721 C CA . ALA A 1 92 ? -7.932 -14.405 10.608 1.00 55.12 92 ALA A CA 1
ATOM 722 C C . ALA A 1 92 ? -8.085 -14.699 12.110 1.00 55.12 92 ALA A C 1
ATOM 724 O O . ALA A 1 92 ? -8.278 -15.845 12.488 1.00 55.12 92 ALA A O 1
ATOM 725 N N . SER A 1 93 ? -8.033 -13.671 12.956 1.00 55.47 93 SER A N 1
ATOM 726 C CA . SER A 1 93 ? -8.259 -13.764 14.398 1.00 55.47 93 SER A CA 1
ATOM 727 C C . SER A 1 93 ? -9.353 -12.796 14.837 1.00 55.47 93 SER A C 1
ATOM 729 O O . SER A 1 93 ? -9.136 -11.939 15.689 1.00 55.47 93 SER A O 1
ATOM 731 N N . LEU A 1 94 ? -10.523 -12.870 14.198 1.00 69.31 94 LEU A N 1
ATOM 732 C CA . LEU A 1 94 ? -11.694 -12.151 14.683 1.00 69.31 94 LEU A CA 1
ATOM 733 C C . LEU A 1 94 ? -12.250 -12.904 15.898 1.00 69.31 94 LEU A C 1
ATOM 735 O O . LEU A 1 94 ? -12.842 -13.969 15.760 1.00 69.31 94 LEU A O 1
ATOM 739 N N . HIS A 1 95 ? -12.020 -12.362 17.085 1.00 81.81 95 HIS A N 1
ATOM 740 C CA . HIS A 1 95 ? -12.666 -12.798 18.312 1.00 81.81 95 HIS A CA 1
ATOM 741 C C . HIS A 1 95 ? -13.944 -11.985 18.500 1.00 81.81 95 HIS A C 1
ATOM 743 O O . HIS A 1 95 ? -13.940 -10.762 18.324 1.00 81.81 95 HIS A O 1
ATOM 749 N N . SER A 1 96 ? -15.026 -12.661 18.865 1.00 87.31 96 SER A N 1
ATOM 750 C CA . SER A 1 96 ? -16.302 -12.038 19.203 1.00 87.31 96 SER A CA 1
ATOM 751 C C . SER A 1 96 ? -16.715 -12.444 20.609 1.00 87.31 96 SER A C 1
ATOM 753 O O . SER A 1 96 ? -16.664 -13.627 20.943 1.00 87.31 96 SER A O 1
ATOM 755 N N . ILE A 1 97 ? -17.135 -11.473 21.415 1.00 90.69 97 ILE A N 1
ATOM 756 C CA . ILE A 1 97 ? -17.801 -11.718 22.696 1.00 90.69 97 ILE A CA 1
ATOM 757 C C . ILE A 1 97 ? -19.216 -11.162 22.570 1.00 90.69 97 ILE A C 1
ATOM 759 O O . ILE A 1 97 ? -19.389 -10.002 22.187 1.00 90.69 97 ILE A O 1
ATOM 763 N N . SER A 1 98 ? -20.201 -12.005 22.858 1.00 91.50 98 SER A N 1
ATOM 764 C CA . SER A 1 98 ? -21.631 -11.714 22.736 1.00 91.50 98 SER A CA 1
ATOM 765 C C . SER A 1 98 ? -22.280 -11.562 24.112 1.00 91.50 98 SER A C 1
ATOM 767 O O . SER A 1 98 ? -21.634 -11.811 25.130 1.00 91.50 98 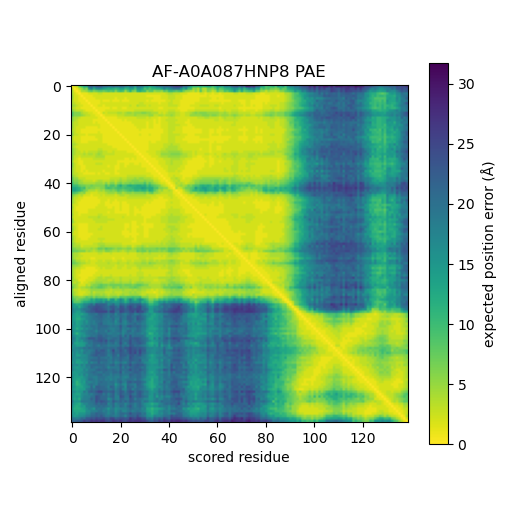SER A O 1
ATOM 769 N N . ASP A 1 99 ? -23.539 -11.121 24.125 1.00 91.56 99 ASP A N 1
ATOM 770 C CA . ASP A 1 99 ? -24.375 -11.001 25.328 1.00 91.56 99 ASP A CA 1
ATOM 771 C C . ASP A 1 99 ? -23.773 -10.098 26.415 1.00 91.56 99 ASP A C 1
ATOM 773 O O . ASP A 1 99 ? -23.939 -10.304 27.617 1.00 91.56 99 ASP A O 1
ATOM 777 N N . LEU A 1 100 ? -23.062 -9.054 25.979 1.00 92.31 100 LEU A N 1
ATOM 778 C CA . LEU A 1 100 ? -22.478 -8.068 26.875 1.00 92.31 100 LEU A CA 1
ATOM 779 C C . LEU A 1 100 ? -23.474 -6.958 27.205 1.00 92.31 100 LEU A C 1
ATOM 781 O O . LEU A 1 100 ? -24.213 -6.470 26.346 1.00 92.31 100 LEU A O 1
ATOM 785 N N . LYS A 1 101 ? -23.397 -6.483 28.450 1.00 94.12 101 LYS A N 1
ATOM 786 C CA . LYS A 1 101 ? -23.988 -5.215 28.874 1.00 94.12 101 LYS A CA 1
ATOM 787 C C . LYS A 1 101 ? -22.944 -4.111 28.770 1.00 94.12 101 LYS A C 1
ATOM 789 O O . LYS A 1 101 ? -21.907 -4.165 29.431 1.00 94.12 101 LYS A O 1
ATOM 794 N N . MET A 1 102 ? -23.210 -3.114 27.934 1.00 92.56 102 MET A N 1
ATOM 795 C CA . MET A 1 102 ? -22.317 -1.976 27.729 1.00 92.56 102 MET A CA 1
ATOM 796 C C . MET A 1 102 ? -22.829 -0.758 28.496 1.00 92.56 102 MET A C 1
ATOM 798 O O . MET A 1 102 ? -23.998 -0.395 28.384 1.00 92.56 102 MET A O 1
ATOM 802 N N . TYR A 1 103 ? -21.928 -0.103 29.230 1.00 94.00 103 TYR A N 1
ATOM 803 C CA . TYR A 1 103 ? -22.173 1.175 29.897 1.00 94.00 103 TYR A CA 1
ATOM 804 C C . TYR A 1 103 ? -21.369 2.275 29.202 1.00 94.00 103 TYR A C 1
ATOM 806 O O . TYR A 1 103 ? -20.149 2.171 29.070 1.00 94.00 103 TYR A O 1
ATOM 814 N N . PHE A 1 104 ? -22.041 3.337 28.772 1.00 93.75 104 PHE A N 1
ATOM 815 C CA . PHE A 1 104 ? -21.422 4.527 28.199 1.00 93.75 104 PHE A CA 1
ATOM 816 C C . PHE A 1 104 ? -21.523 5.687 29.188 1.00 93.75 104 PHE A C 1
ATOM 818 O O . PHE A 1 104 ? -22.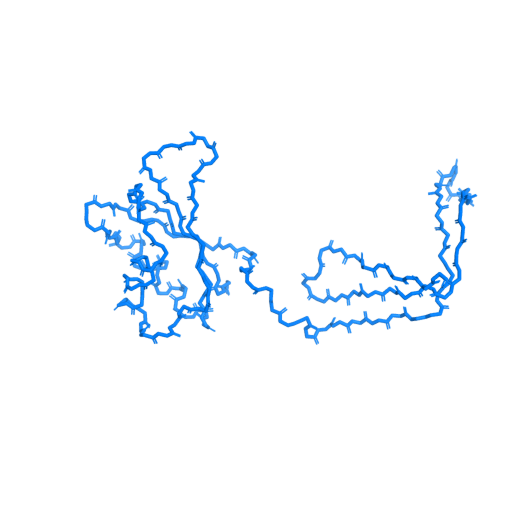587 5.947 29.749 1.00 93.75 104 PHE A O 1
ATOM 825 N N . GLY A 1 105 ? -20.413 6.380 29.425 1.00 95.44 105 GLY A N 1
ATOM 826 C CA . GLY A 1 105 ? -20.328 7.385 30.476 1.00 95.44 105 GLY A CA 1
ATOM 827 C C . GLY A 1 105 ? -18.917 7.925 30.675 1.00 95.44 105 GLY A C 1
ATOM 828 O O . GLY A 1 105 ? -18.074 7.803 29.785 1.00 95.44 105 GLY A O 1
ATOM 829 N N . CYS A 1 106 ? -18.653 8.515 31.838 1.00 95.50 106 CYS A N 1
ATOM 830 C CA . CYS A 1 106 ? -17.346 9.076 32.175 1.00 95.50 106 CYS A CA 1
ATOM 831 C C . CYS A 1 106 ? -16.943 8.800 33.630 1.00 95.50 106 CYS A C 1
ATOM 833 O O . CYS A 1 106 ? -17.776 8.698 34.532 1.00 95.50 106 CYS A O 1
ATOM 835 N N . GLN A 1 107 ? -15.636 8.684 33.868 1.00 96.81 107 GLN A N 1
ATOM 836 C CA . GLN A 1 107 ? -15.090 8.582 35.218 1.00 96.81 107 GLN A CA 1
ATOM 837 C C . GLN A 1 107 ? -15.132 9.961 35.886 1.00 96.81 107 GLN A C 1
ATOM 839 O O . GLN A 1 107 ? -14.561 10.917 35.369 1.00 96.81 107 GLN A O 1
ATOM 844 N N . VAL A 1 108 ? -15.808 10.062 37.029 1.00 96.88 108 VAL A N 1
ATOM 845 C CA . VAL A 1 108 ? -15.990 11.322 37.775 1.00 96.88 108 VAL A CA 1
ATOM 846 C C . VAL A 1 108 ? -15.115 11.396 39.028 1.00 96.88 108 VAL A C 1
ATOM 848 O O . VAL A 1 108 ? -14.897 12.474 39.570 1.00 96.88 108 VAL A O 1
ATOM 851 N N . SER A 1 109 ? -14.596 10.261 39.495 1.00 95.56 109 SER A N 1
ATOM 852 C CA . SER A 1 109 ? -13.541 10.180 40.509 1.00 95.56 109 SER A CA 1
ATOM 853 C C . SER A 1 109 ? -12.776 8.856 40.352 1.00 95.56 109 SER A C 1
ATOM 855 O O . SER A 1 109 ? -13.252 7.980 39.622 1.00 95.56 109 SER A O 1
ATOM 857 N N . PRO A 1 110 ? -11.625 8.651 41.027 1.00 95.44 110 PRO A N 1
ATOM 858 C CA . PRO A 1 110 ? -10.835 7.423 40.890 1.00 95.44 110 PRO A CA 1
ATOM 859 C C . PRO A 1 110 ? -11.653 6.130 41.023 1.00 95.44 110 PRO A C 1
ATOM 861 O O . PRO A 1 110 ? -11.431 5.194 40.264 1.00 95.44 110 PRO A O 1
ATOM 864 N N . ASN A 1 111 ? -12.671 6.128 41.889 1.00 95.12 111 ASN A N 1
ATOM 865 C CA . ASN A 1 111 ? -13.508 4.957 42.166 1.00 95.12 111 ASN A CA 1
ATOM 866 C C . ASN A 1 111 ? -14.975 5.130 41.730 1.00 95.12 111 ASN A C 1
ATOM 868 O O . ASN A 1 111 ? -15.831 4.357 42.153 1.00 95.12 111 ASN A O 1
ATOM 872 N N . LYS A 1 112 ? -15.305 6.155 40.930 1.00 95.25 112 LYS A N 1
ATOM 873 C CA . LYS A 1 112 ? -16.691 6.443 40.527 1.00 95.25 112 LYS A CA 1
ATOM 874 C C . LYS A 1 112 ? -16.795 6.684 39.027 1.00 95.25 112 LYS A C 1
ATOM 876 O O . LYS A 1 112 ? -16.233 7.641 38.495 1.00 95.25 112 LYS A O 1
ATOM 881 N N . PHE A 1 113 ? -17.584 5.843 38.367 1.00 96.19 113 PHE A N 1
ATOM 882 C CA . PHE A 1 113 ? -17.969 5.990 36.967 1.00 96.19 113 PHE A CA 1
ATOM 883 C C . PHE A 1 113 ? -19.437 6.417 36.888 1.00 96.19 113 PHE A C 1
ATOM 885 O O . PHE A 1 113 ? -20.305 5.776 37.478 1.00 96.19 113 PHE A O 1
ATOM 892 N N . SER A 1 114 ? -19.716 7.522 36.202 1.00 96.50 114 SER A N 1
ATOM 893 C CA . SER A 1 114 ? -21.075 7.989 35.939 1.00 96.50 114 SER A CA 1
ATOM 894 C C . SER A 1 114 ? -21.552 7.410 34.612 1.00 96.50 114 SER A C 1
ATOM 896 O O . SER A 1 114 ? -20.921 7.633 33.581 1.00 96.50 114 SER A O 1
ATOM 898 N N . VAL A 1 115 ? -22.652 6.655 34.645 1.00 96.94 115 VAL A N 1
ATOM 899 C CA . VAL A 1 115 ? -23.282 6.063 33.459 1.00 96.94 115 VAL A CA 1
ATOM 900 C C . VAL A 1 115 ? -24.285 7.057 32.883 1.00 96.94 115 VAL A C 1
ATOM 902 O O . VAL A 1 115 ? -25.195 7.494 33.580 1.00 96.94 115 VAL A O 1
ATOM 905 N N . LEU A 1 116 ? -24.128 7.387 31.605 1.00 96.50 116 LEU A N 1
ATOM 906 C CA . LEU A 1 116 ? -25.048 8.238 30.848 1.00 96.50 116 LEU A CA 1
ATOM 907 C C . LEU A 1 116 ? -26.036 7.408 30.023 1.00 96.50 116 LEU A C 1
ATOM 909 O O . LEU A 1 116 ? -27.151 7.847 29.765 1.00 96.50 116 LEU A O 1
ATOM 913 N N . TRP A 1 117 ? -25.620 6.216 29.595 1.00 95.06 117 TRP A N 1
ATOM 914 C CA . TRP A 1 117 ? -26.425 5.324 28.771 1.00 95.06 117 TRP A CA 1
ATOM 915 C C . TRP A 1 117 ? -25.975 3.870 28.937 1.00 95.06 117 TRP A C 1
ATOM 917 O O . TRP A 1 117 ? -24.799 3.605 29.197 1.00 95.06 117 TRP A O 1
ATOM 927 N N . SER A 1 118 ? -26.895 2.920 28.775 1.00 93.75 118 SER A N 1
ATOM 928 C CA . SER A 1 118 ? -26.586 1.490 28.827 1.00 93.75 118 SER A CA 1
ATOM 929 C C . SER A 1 118 ? -27.431 0.690 27.849 1.00 93.75 118 SER A C 1
ATOM 931 O O . SER A 1 118 ? -28.593 1.026 27.630 1.00 93.75 118 SER A O 1
ATOM 933 N N . VAL A 1 119 ? -26.869 -0.400 27.334 1.00 93.81 119 VAL A N 1
ATOM 934 C CA . VAL A 1 119 ? -27.541 -1.319 26.408 1.00 93.81 119 VAL A CA 1
ATOM 935 C C . VAL A 1 119 ? -27.131 -2.764 26.692 1.00 93.81 119 VAL A C 1
ATOM 937 O O . VAL A 1 119 ? -26.011 -3.025 27.142 1.00 93.81 119 VAL A O 1
ATOM 940 N N . GLU A 1 120 ? -28.049 -3.695 26.452 1.00 93.56 120 GLU A N 1
ATOM 941 C CA . GLU A 1 120 ? -27.829 -5.139 26.588 1.00 93.56 120 GLU A CA 1
ATOM 942 C C . GLU A 1 120 ? -27.641 -5.796 25.215 1.00 93.56 120 GLU A C 1
ATOM 944 O O . GLU A 1 120 ? -27.821 -5.152 24.183 1.00 93.56 120 GLU A O 1
ATOM 949 N N . ASN A 1 121 ? -27.265 -7.077 25.197 1.00 93.69 121 ASN A N 1
ATOM 950 C CA . ASN A 1 121 ? -27.093 -7.862 23.968 1.00 93.69 121 ASN A CA 1
ATOM 951 C C . ASN A 1 121 ? -26.098 -7.238 22.972 1.00 93.69 121 ASN A C 1
ATOM 953 O O . ASN A 1 121 ? -26.277 -7.296 21.753 1.00 93.69 121 ASN A O 1
ATOM 957 N N . VAL A 1 122 ? -25.027 -6.630 23.489 1.00 92.88 122 VAL A N 1
ATOM 958 C CA . VAL A 1 122 ? -23.951 -6.083 22.660 1.00 92.88 122 VAL A CA 1
ATOM 959 C C . VAL A 1 122 ? -22.982 -7.191 22.282 1.00 92.88 122 VAL A C 1
ATOM 961 O O . VAL A 1 122 ? -22.517 -7.955 23.128 1.00 92.88 122 VAL A O 1
ATOM 964 N N . CYS A 1 123 ? -22.616 -7.225 21.004 1.00 92.62 123 CYS A N 1
ATOM 965 C CA . CYS A 1 123 ? -21.495 -8.010 20.515 1.00 92.62 123 CYS A CA 1
ATOM 966 C C . CYS A 1 123 ? -20.292 -7.091 20.289 1.00 92.62 123 CYS A C 1
ATOM 968 O O . CYS A 1 123 ? -20.397 -6.063 19.613 1.00 92.62 123 CYS A O 1
ATOM 970 N N . VAL A 1 124 ? -19.136 -7.464 20.836 1.00 91.94 124 VAL A N 1
ATOM 971 C CA . VAL A 1 124 ? -17.857 -6.810 20.545 1.00 91.94 124 VAL A CA 1
ATOM 972 C C . VAL A 1 124 ? -16.990 -7.732 19.705 1.00 91.94 124 VAL A C 1
ATOM 974 O O . VAL A 1 124 ? -16.751 -8.883 20.056 1.00 91.94 124 VAL A O 1
ATOM 977 N N . SER A 1 125 ? -16.496 -7.209 18.588 1.00 89.38 125 SER A N 1
ATOM 978 C CA . SER A 1 125 ? -15.556 -7.887 17.700 1.00 89.38 125 SER A CA 1
ATOM 979 C C . SER A 1 125 ? -14.194 -7.199 17.732 1.00 89.38 125 SER A C 1
ATOM 981 O O . SER A 1 125 ? -14.088 -5.983 17.524 1.00 89.38 125 SER A O 1
ATOM 983 N N . PHE A 1 126 ? -13.139 -7.981 17.947 1.00 87.62 126 PHE A N 1
ATOM 984 C CA . PHE A 1 126 ? -11.750 -7.524 17.990 1.00 87.62 126 PHE A CA 1
ATOM 985 C C . PHE A 1 126 ? -10.808 -8.582 17.416 1.00 87.62 126 PHE A C 1
ATOM 987 O O . PHE A 1 126 ? -11.208 -9.713 17.172 1.00 87.62 126 PHE A O 1
ATOM 994 N N . GLY A 1 127 ? -9.555 -8.221 17.150 1.00 81.25 127 GLY A N 1
ATOM 995 C CA . GLY A 1 127 ? -8.640 -9.165 16.524 1.00 81.25 127 GLY A CA 1
ATOM 996 C C . GLY A 1 127 ? -7.271 -8.610 16.194 1.00 81.25 127 GLY A C 1
ATOM 997 O O . GLY A 1 127 ? -7.041 -7.396 16.202 1.00 81.25 127 GLY A O 1
ATOM 998 N N . THR A 1 128 ? -6.347 -9.511 15.870 1.00 68.75 128 THR A N 1
ATOM 999 C CA . THR A 1 128 ? -4.977 -9.140 15.506 1.00 68.75 128 THR A CA 1
ATOM 1000 C C . THR A 1 128 ? -4.992 -8.302 14.227 1.00 68.75 128 THR A C 1
ATOM 1002 O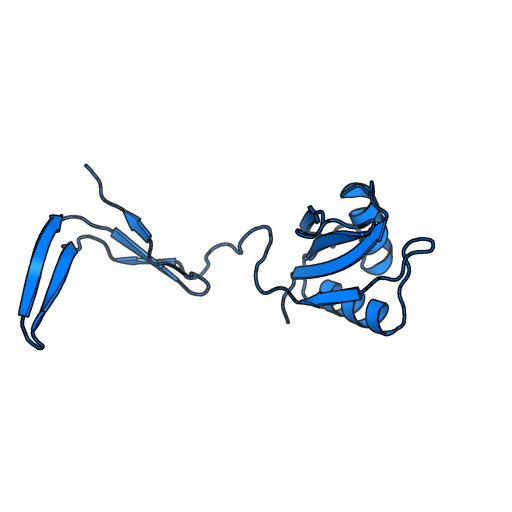 O . THR A 1 128 ? -5.541 -8.698 13.200 1.00 68.75 128 THR A O 1
ATOM 1005 N N . GLY A 1 129 ? -4.387 -7.114 14.287 1.00 68.12 129 GLY A N 1
ATOM 1006 C CA . GLY A 1 129 ? -4.375 -6.160 13.174 1.00 68.12 129 GLY A CA 1
ATOM 1007 C C . GLY A 1 129 ? -5.574 -5.206 13.132 1.00 68.12 129 GLY A C 1
ATOM 1008 O O . GLY A 1 129 ? -5.626 -4.343 12.252 1.00 68.12 129 GLY A O 1
ATOM 1009 N N . MET A 1 130 ? -6.511 -5.295 14.083 1.00 73.00 130 MET A N 1
ATOM 1010 C CA . MET A 1 130 ? -7.579 -4.306 14.244 1.00 73.00 130 MET A CA 1
ATOM 1011 C C . MET A 1 130 ? -7.088 -3.131 15.098 1.00 73.00 130 MET A C 1
ATOM 1013 O O . MET A 1 130 ? -6.549 -3.310 16.183 1.00 73.00 130 MET A O 1
ATOM 1017 N N . ARG A 1 131 ? -7.283 -1.901 14.608 1.00 75.69 131 ARG A N 1
ATOM 1018 C CA . ARG A 1 131 ? -6.984 -0.663 15.360 1.00 75.69 131 ARG A CA 1
ATOM 1019 C C . ARG A 1 131 ? -8.162 -0.161 16.200 1.00 75.69 131 ARG A C 1
ATOM 1021 O O . ARG A 1 131 ? -8.032 0.844 16.888 1.00 75.69 131 ARG A O 1
ATOM 1028 N N . LYS A 1 132 ? -9.329 -0.789 16.055 1.00 83.44 132 LYS A N 1
ATOM 1029 C CA . LYS A 1 132 ? -10.586 -0.394 16.690 1.00 83.44 132 LYS A CA 1
ATOM 1030 C C . LYS A 1 132 ? -11.320 -1.637 17.170 1.00 83.44 132 LYS A C 1
ATOM 1032 O O . LYS A 1 132 ? -11.301 -2.655 16.478 1.00 83.44 132 LYS A O 1
ATOM 1037 N N . LEU A 1 133 ? -11.987 -1.509 18.310 1.00 88.44 133 LEU A N 1
ATOM 1038 C CA . LEU A 1 133 ? -13.046 -2.423 18.723 1.00 88.44 133 LEU A CA 1
ATOM 1039 C C . LEU A 1 133 ? -14.304 -2.086 17.918 1.00 88.44 133 LEU A C 1
ATOM 1041 O O . LEU A 1 133 ? -14.606 -0.908 17.707 1.00 88.44 133 LEU A O 1
ATOM 1045 N N . HIS A 1 134 ? -15.006 -3.105 17.438 1.00 88.94 134 HIS A N 1
ATOM 1046 C CA . HIS A 1 134 ? -16.285 -2.935 16.758 1.00 88.94 134 HIS A CA 1
ATOM 1047 C C . HIS A 1 134 ? -17.393 -3.425 17.676 1.00 88.94 134 HIS A C 1
ATOM 1049 O O . HIS A 1 134 ? -17.383 -4.588 18.063 1.00 88.94 134 HIS A O 1
ATOM 1055 N N . PHE A 1 135 ? -18.332 -2.543 17.995 1.00 91.25 135 PHE A N 1
ATOM 1056 C CA . PHE A 1 135 ? -19.517 -2.871 18.777 1.00 91.25 135 PHE A CA 1
ATOM 1057 C C . PHE A 1 135 ? -20.716 -2.929 17.833 1.00 91.25 135 PHE A C 1
ATOM 1059 O O . PHE A 1 135 ? -20.903 -2.018 17.022 1.00 91.25 135 PHE A O 1
ATOM 1066 N N . SER A 1 136 ? -21.502 -3.995 17.920 1.00 90.50 136 SER A N 1
ATOM 1067 C CA . SER A 1 136 ? -22.775 -4.141 17.218 1.00 90.50 136 SER A CA 1
ATOM 1068 C C . SER A 1 136 ? -23.865 -4.503 18.213 1.00 90.50 136 SER A C 1
ATOM 1070 O O . SER A 1 136 ? -23.632 -5.258 19.154 1.00 90.50 136 SER A O 1
ATOM 1072 N N . MET A 1 137 ? -25.051 -3.965 17.984 1.00 86.75 137 MET A N 1
ATOM 1073 C CA . MET A 1 137 ? -26.216 -4.115 18.843 1.00 86.75 137 MET A CA 1
ATOM 1074 C C . MET A 1 137 ? -27.443 -4.193 17.940 1.00 86.75 137 MET A C 1
ATOM 1076 O O . MET A 1 137 ? -27.530 -3.443 16.963 1.00 86.75 137 MET A O 1
ATOM 1080 N N . ASN A 1 138 ? -28.337 -5.131 18.236 1.00 74.50 138 ASN A N 1
ATOM 1081 C CA . ASN A 1 138 ? -29.620 -5.237 17.555 1.00 74.50 138 ASN A CA 1
ATOM 1082 C C . ASN A 1 138 ? -30.622 -4.335 18.282 1.00 74.50 138 ASN A C 1
ATOM 1084 O O . ASN A 1 138 ? -30.618 -4.290 19.512 1.00 74.50 138 ASN A O 1
ATOM 1088 N N . TRP A 1 139 ? -31.410 -3.594 17.505 1.00 59.44 139 TRP A N 1
ATOM 1089 C CA . TRP A 1 139 ? -32.466 -2.706 17.992 1.00 59.44 139 TRP A CA 1
ATOM 1090 C C . TRP A 1 139 ? -33.794 -3.448 18.067 1.00 59.44 139 TRP A C 1
ATOM 1092 O O . TRP A 1 139 ? -34.019 -4.306 17.180 1.00 59.44 139 TRP A O 1
#

Mean predicted aligned error: 10.23 Å

Secondary structure (DSSP, 8-state):
--SEEEEEEEETT--HHHHHHHHHHHH-TT-EEEEEEE--TT--SEEEEEEEESSHHHHHHHHHHHHTT-EETTEE-EEEE-SS-SSPPP-TTEEEEEEEEEEEEEEEETTEEEEEEEEEEEEEEEETT-SS-EEEE--

InterPro domains:
  IPR000504 RNA recognition motif domain [PS50102] (3-74)
  IPR012677 Nucleotide-binding alpha-beta plait domain superfamily [G3DSA:3.30.70.330] (1-87)
  IPR035979 RNA-binding domain superfamily [SSF54928] (2-74)
  IPR058763 RDR1/2-like, RRM domain [PF26250] (4-85)

Radius of gyration: 22.08 Å; Cα contacts (8 Å, |Δi|>4): 254; chains: 1; bounding box: 52×34×61 Å

Se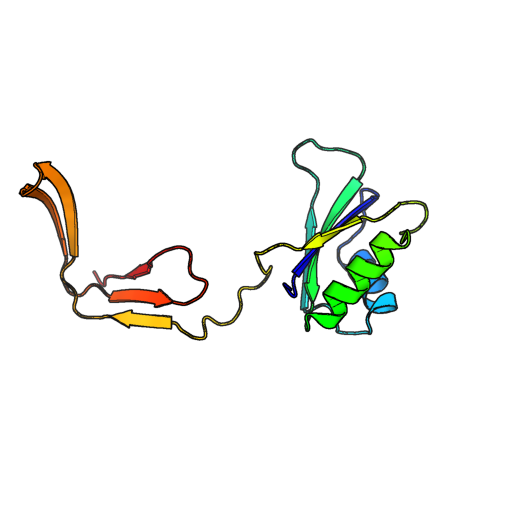quence (139 aa):
MGKTIRVFGFPGGVSAAEVKSFLERLTGSGTIYAIKVRQPKKGGPRVYAIVQFTAERHARRVITLTGDRLYYGRSYLKAFEVAQDIVPRPRASLHSISDLKMYFGCQVSPNKFSVLWSVENVCVSFGTGMRKLHFSMNW

Foldseek 3Di:
DALKKKKKWAFPPDDQVNVLVVLCVQQPPPQWPDKDWAADPVGDRMIMMITGTPDPVSLVSVQVVLVVFDDDVPITMHMDDDPDDPDDDDQPFWDKDWFDKDFDFAAPDPPDTDGPDIDTGWMWIDGDPDPDIDIDDDD

Nearest PDB structures (foldseek):
  5bjr-assembly1_A  TM=6.965E-01  e=1.238E-02  Caenorhabditis elegans
  6z1p-assembly1_BQ  TM=6.048E-01  e=1.044E-02  Tetrahymena thermophila SB210
  2cpx-assembly1_A  TM=5.491E-01  e=2.185E-02  Homo sapiens
  5t41-assembly1_A  TM=3.897E-01  e=3.150E-01  Mycobacterium avium 104
  6u9d-assembly1_C  TM=5.340E-01  e=3.619E+00  Saccharomyces cerevisiae

pLDDT: mean 90.65, std 9.66, range [55.12, 98.12]

Solvent-accessible surface area (backbone atoms only — not comparable to full-atom values): 8113 Å² total; per-residue (Å²): 128,54,30,15,29,36,40,37,35,46,58,64,87,69,47,60,65,59,54,46,56,57,51,24,75,75,61,38,81,87,40,66,70,45,76,47,67,44,74,45,95,88,53,72,68,41,24,30,35,41,39,23,32,70,44,41,70,49,34,51,52,51,35,52,44,24,73,74,66,33,64,60,87,95,25,62,37,45,49,46,80,35,96,69,55,86,69,70,73,78,66,86,48,67,46,73,51,66,75,34,74,48,76,43,65,49,76,79,47,101,91,40,74,49,75,77,44,73,50,67,58,27,30,40,38,40,40,76,92,56,94,59,79,42,77,48,67,83,132